Protein AF-A0A0E4CWM6-F1 (afdb_monomer)

Mean predicted aligned error: 5.64 Å

Foldseek 3Di:
DDLVVVLCVPQFDADPPPRHTWFFQADPDPFWTWTADPVVRFIWIAGRVVRDTHGDPCSPVSVVRSVVHPCRVVGPRPTRSRVRDDPVVVVVNVD

Sequence (95 aa):
MNLKRLIERRYGVYCPNCGHELSIYSTFSSNKFAVKCNECKNGYIFERNNNQLLPSTQTDEIEKLWESDEYHEYYKGIPTSEAFMPNWLKKHSKD

Structure (mmCIF, N/CA/C/O backbone):
data_AF-A0A0E4CWM6-F1
#
_entry.id   AF-A0A0E4CWM6-F1
#
loop_
_atom_site.group_PDB
_atom_site.id
_atom_site.type_symbol
_atom_site.label_atom_id
_atom_site.label_alt_id
_atom_site.label_comp_id
_atom_site.label_asym_id
_atom_site.label_entity_id
_atom_site.label_seq_id
_atom_site.pdbx_PDB_ins_code
_atom_site.Cartn_x
_atom_site.Cartn_y
_atom_site.Cartn_z
_atom_site.occupancy
_atom_site.B_iso_or_equiv
_atom_site.auth_seq_id
_atom_site.auth_comp_id
_atom_site.auth_asym_id
_atom_site.auth_atom_id
_atom_site.pdbx_PDB_model_num
ATOM 1 N N . MET A 1 1 ? -20.547 -10.915 -13.146 1.00 60.19 1 MET A N 1
ATOM 2 C CA . MET A 1 1 ? -19.611 -10.682 -12.021 1.00 60.19 1 MET A CA 1
ATOM 3 C C . MET A 1 1 ? -18.681 -9.550 -12.434 1.00 60.19 1 MET A C 1
ATOM 5 O O . MET A 1 1 ? -18.112 -9.644 -13.509 1.00 60.19 1 MET A O 1
ATOM 9 N N . ASN A 1 2 ? -18.619 -8.452 -11.678 1.00 82.88 2 ASN A N 1
ATOM 10 C CA . ASN A 1 2 ? -17.892 -7.240 -12.078 1.00 82.88 2 ASN A CA 1
ATOM 11 C C . ASN A 1 2 ? -16.371 -7.439 -11.893 1.00 82.88 2 ASN A C 1
ATOM 13 O O . ASN A 1 2 ? -15.944 -7.803 -10.795 1.00 82.88 2 ASN A O 1
ATOM 17 N N . LEU A 1 3 ? -15.578 -7.218 -12.949 1.00 80.44 3 LEU A N 1
ATOM 18 C CA . LEU A 1 3 ? -14.117 -7.381 -12.956 1.00 80.44 3 LEU A CA 1
ATOM 19 C C . LEU A 1 3 ? -13.439 -6.538 -11.866 1.00 80.44 3 LEU A C 1
ATOM 21 O O . LEU A 1 3 ? -12.561 -7.036 -11.164 1.00 80.44 3 LEU A O 1
ATOM 25 N N . LYS A 1 4 ? -13.922 -5.311 -11.644 1.00 79.31 4 LYS A N 1
ATOM 26 C CA . LYS A 1 4 ? -13.434 -4.415 -10.588 1.00 79.31 4 LYS A CA 1
ATOM 27 C C . LYS A 1 4 ? -13.528 -5.066 -9.206 1.00 79.31 4 LYS A C 1
ATOM 29 O O . LYS A 1 4 ? -12.552 -5.131 -8.471 1.00 79.31 4 LYS A O 1
ATOM 34 N N . ARG A 1 5 ? -14.678 -5.672 -8.905 1.00 83.12 5 ARG A N 1
ATOM 35 C CA . ARG A 1 5 ? -14.936 -6.337 -7.619 1.00 83.12 5 ARG A CA 1
ATOM 36 C C . ARG A 1 5 ? -14.076 -7.592 -7.413 1.00 83.12 5 ARG A C 1
ATOM 38 O O . ARG A 1 5 ? -13.798 -7.968 -6.277 1.00 83.12 5 ARG A O 1
ATOM 45 N N . LEU A 1 6 ? -13.681 -8.270 -8.494 1.00 84.88 6 LEU A N 1
ATOM 46 C CA . LEU A 1 6 ? -12.732 -9.387 -8.433 1.00 84.88 6 LEU A CA 1
ATOM 47 C C . LEU A 1 6 ? -11.309 -8.905 -8.143 1.00 84.88 6 LEU A C 1
ATOM 49 O O . LEU A 1 6 ? -10.615 -9.532 -7.346 1.00 84.88 6 LEU A O 1
ATOM 53 N N . ILE A 1 7 ? -10.893 -7.808 -8.780 1.00 84.88 7 ILE A N 1
ATOM 54 C CA . ILE A 1 7 ? -9.580 -7.185 -8.579 1.00 84.88 7 ILE A CA 1
ATOM 55 C C . ILE A 1 7 ? -9.442 -6.714 -7.133 1.00 84.88 7 ILE A C 1
ATOM 57 O O . ILE A 1 7 ? -8.501 -7.124 -6.457 1.00 84.88 7 ILE A O 1
ATOM 61 N N . GLU A 1 8 ? -10.416 -5.944 -6.642 1.00 86.00 8 GLU A N 1
ATOM 62 C CA . GLU A 1 8 ? -10.469 -5.467 -5.255 1.00 86.00 8 GLU A CA 1
ATOM 63 C C . GLU A 1 8 ? -10.328 -6.641 -4.277 1.00 86.00 8 GLU A C 1
ATOM 65 O O . GLU A 1 8 ? -9.416 -6.666 -3.460 1.00 86.00 8 GLU A O 1
ATOM 70 N N . ARG A 1 9 ? -11.136 -7.697 -4.437 1.00 86.44 9 ARG A N 1
ATOM 71 C CA . ARG A 1 9 ? -11.078 -8.873 -3.554 1.00 86.44 9 ARG A CA 1
ATOM 72 C C . ARG A 1 9 ? -9.753 -9.629 -3.576 1.00 86.44 9 ARG A C 1
ATOM 74 O O . ARG A 1 9 ? -9.433 -10.290 -2.594 1.00 86.44 9 ARG A O 1
ATOM 81 N N . ARG A 1 10 ? -9.049 -9.638 -4.708 1.00 88.44 10 ARG A N 1
ATOM 82 C CA . ARG A 1 10 ? -7.855 -10.473 -4.893 1.00 88.44 10 ARG A CA 1
ATOM 83 C C . ARG A 1 10 ? -6.556 -9.740 -4.585 1.00 88.44 10 ARG A C 1
ATOM 85 O O . ARG A 1 10 ? -5.593 -10.391 -4.191 1.00 88.44 10 ARG A O 1
ATOM 92 N N . TYR A 1 11 ? -6.523 -8.431 -4.802 1.00 91.00 11 TYR A N 1
ATOM 93 C CA . TYR A 1 11 ? -5.314 -7.616 -4.684 1.00 91.00 11 TYR A CA 1
ATOM 94 C C . TYR A 1 11 ? -5.433 -6.509 -3.634 1.00 91.00 11 TYR A C 1
ATOM 96 O O . TYR A 1 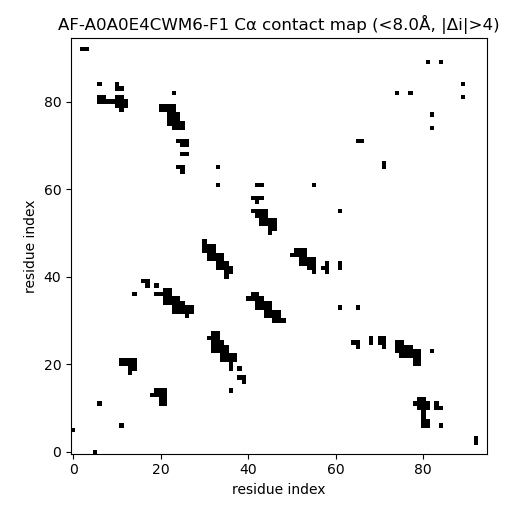11 ? -4.413 -5.941 -3.254 1.00 91.00 11 TYR A O 1
ATOM 104 N N . GLY A 1 12 ? -6.644 -6.199 -3.169 1.00 92.75 12 GLY A N 1
ATOM 105 C CA . GLY A 1 12 ? -6.877 -5.208 -2.128 1.00 92.75 12 GLY A CA 1
ATOM 106 C C . GLY A 1 12 ? -6.412 -5.701 -0.763 1.00 92.75 12 GLY A C 1
ATOM 107 O O . GLY A 1 12 ? -6.638 -6.850 -0.377 1.00 92.75 12 GLY A O 1
ATOM 108 N N . VAL A 1 13 ? -5.779 -4.801 -0.020 1.00 94.75 13 VAL A N 1
ATOM 109 C CA . VAL A 1 13 ? -5.455 -4.969 1.395 1.00 94.75 13 VAL A CA 1
ATOM 110 C C . VAL A 1 13 ? -6.379 -4.050 2.175 1.00 94.75 13 VAL A C 1
ATOM 112 O O . VAL A 1 13 ? -6.508 -2.872 1.851 1.00 94.75 13 VAL A O 1
ATOM 115 N N . TYR A 1 14 ? -7.034 -4.579 3.201 1.00 95.06 14 TYR A N 1
ATOM 116 C CA . TYR A 1 14 ? -8.121 -3.882 3.882 1.00 95.06 14 TYR A CA 1
ATOM 117 C C . TYR A 1 14 ? -7.750 -3.525 5.315 1.00 95.06 14 TYR A C 1
ATOM 119 O O . TYR A 1 14 ? -7.062 -4.274 6.009 1.00 95.06 14 TYR A O 1
ATOM 127 N N . CYS A 1 15 ? -8.230 -2.369 5.766 1.00 93.75 15 CYS A N 1
ATOM 128 C CA . CYS A 1 15 ? -8.076 -1.929 7.139 1.00 93.75 15 CYS A CA 1
ATOM 129 C C . CYS A 1 15 ? -8.818 -2.895 8.077 1.00 93.75 15 CYS A C 1
ATOM 131 O O . CYS A 1 15 ? -10.029 -3.073 7.917 1.00 93.75 15 CYS A O 1
ATOM 133 N N . PRO A 1 16 ? -8.152 -3.456 9.101 1.00 92.69 16 PRO A N 1
ATOM 134 C CA . PRO A 1 16 ? -8.787 -4.385 10.034 1.00 92.69 16 PRO A CA 1
ATOM 135 C C . PRO A 1 16 ? -9.868 -3.728 10.904 1.00 92.69 16 PRO A C 1
ATOM 137 O O . PRO A 1 16 ? -10.675 -4.436 11.494 1.00 92.69 16 PRO A O 1
ATOM 140 N N . ASN A 1 17 ? -9.898 -2.392 10.990 1.00 91.81 17 ASN A N 1
ATOM 141 C CA . ASN A 1 17 ? -10.834 -1.666 11.848 1.00 91.81 17 ASN A CA 1
ATOM 142 C C . ASN A 1 17 ? -12.149 -1.297 11.138 1.00 91.81 17 ASN A C 1
ATOM 144 O O . ASN A 1 17 ? -13.219 -1.413 11.722 1.00 91.81 17 ASN A O 1
ATOM 148 N N . CYS A 1 18 ? -12.084 -0.845 9.880 1.00 93.75 18 CYS A N 1
ATOM 149 C CA . CYS A 1 18 ? -13.258 -0.335 9.153 1.00 93.75 18 CYS A CA 1
ATOM 150 C C . CYS A 1 18 ? -13.564 -1.068 7.842 1.00 93.75 18 CYS A C 1
ATOM 152 O O . CYS A 1 18 ? -14.517 -0.704 7.159 1.00 93.75 18 CYS A O 1
ATOM 154 N N . GLY A 1 19 ? -12.741 -2.042 7.443 1.00 93.31 19 GLY A N 1
ATOM 155 C CA . GLY A 1 19 ? -12.928 -2.809 6.210 1.00 93.31 19 GLY A CA 1
ATOM 156 C C . GLY A 1 19 ? -12.706 -2.029 4.909 1.00 93.31 19 GLY A C 1
ATOM 157 O O . GLY A 1 19 ? -12.852 -2.613 3.839 1.00 93.31 19 GLY A O 1
ATOM 158 N N . HIS A 1 20 ? -12.337 -0.746 4.969 1.00 95.00 20 HIS A N 1
ATOM 159 C CA . HIS A 1 20 ? -11.981 0.027 3.779 1.00 95.00 20 HIS A CA 1
ATOM 160 C C . HIS A 1 20 ? -10.606 -0.378 3.262 1.00 95.00 20 HIS A C 1
ATOM 162 O O . HIS A 1 20 ? -9.713 -0.745 4.029 1.00 95.00 20 HIS A O 1
ATOM 168 N N . GLU A 1 21 ? -10.443 -0.299 1.949 1.00 95.44 21 GLU A N 1
ATOM 169 C CA . GLU A 1 21 ? -9.177 -0.585 1.295 1.00 95.44 21 GLU A CA 1
ATOM 170 C C . GLU A 1 21 ? -8.093 0.410 1.729 1.00 95.44 21 GLU A C 1
ATOM 172 O O . GLU A 1 21 ? -8.340 1.604 1.908 1.00 95.44 21 GLU A O 1
ATOM 177 N N . LEU A 1 22 ? -6.884 -0.104 1.931 1.00 94.62 22 LEU A N 1
ATOM 178 C CA . LEU A 1 22 ? -5.710 0.692 2.243 1.00 94.62 22 LEU A CA 1
ATOM 179 C C . LEU A 1 22 ? -5.102 1.242 0.953 1.00 94.62 22 LEU A C 1
ATOM 181 O O . LEU A 1 22 ? -5.074 0.563 -0.078 1.00 94.62 22 LEU A O 1
ATOM 185 N N . SER A 1 23 ? -4.559 2.449 1.045 1.00 93.56 23 SER A N 1
ATOM 186 C CA . SER A 1 23 ? -3.802 3.092 -0.028 1.00 93.56 23 SER A CA 1
ATOM 187 C C . SER A 1 23 ? -2.303 3.014 0.255 1.00 93.56 23 SER A C 1
ATOM 189 O O . SER A 1 23 ? -1.894 3.000 1.417 1.00 93.56 23 SER A O 1
ATOM 191 N N . ILE A 1 24 ? -1.482 2.977 -0.793 1.00 91.50 24 ILE A N 1
ATOM 192 C CA . ILE A 1 24 ? -0.018 3.008 -0.690 1.00 91.50 24 ILE A CA 1
ATOM 193 C C . ILE A 1 24 ? 0.457 4.445 -0.486 1.00 91.50 24 ILE A C 1
ATOM 195 O O . ILE A 1 24 ? -0.083 5.377 -1.075 1.00 91.50 24 ILE A O 1
ATOM 199 N N . TYR A 1 25 ? 1.455 4.619 0.377 1.00 87.62 25 TYR A N 1
ATOM 200 C CA . TYR A 1 25 ? 2.032 5.925 0.701 1.00 87.62 25 TYR A CA 1
ATOM 201 C C . TYR A 1 25 ? 3.562 5.950 0.751 1.00 87.62 25 TYR A C 1
ATOM 203 O O . TYR A 1 25 ? 4.124 7.031 0.619 1.00 87.62 25 TYR A O 1
ATOM 211 N N . SER A 1 26 ? 4.234 4.800 0.886 1.00 87.19 26 SER A N 1
ATOM 212 C CA . SER A 1 26 ? 5.689 4.656 0.684 1.00 87.19 26 SER A CA 1
ATOM 213 C C . SER A 1 26 ? 6.064 3.221 0.308 1.00 87.19 26 SER A C 1
ATOM 215 O O . SER A 1 26 ? 5.331 2.273 0.622 1.00 87.19 26 SER A O 1
ATOM 217 N N . THR A 1 27 ? 7.209 3.053 -0.354 1.00 84.56 27 THR A N 1
ATOM 218 C CA . THR A 1 27 ? 7.797 1.764 -0.719 1.00 84.56 27 THR A CA 1
ATOM 219 C C . THR A 1 27 ? 9.189 1.609 -0.106 1.00 84.56 27 THR A C 1
ATOM 221 O O . THR A 1 27 ? 10.160 2.167 -0.601 1.00 84.56 27 THR A O 1
ATOM 224 N N . PHE A 1 28 ? 9.329 0.770 0.923 1.00 79.94 28 PHE A N 1
ATOM 225 C CA . PHE A 1 28 ? 10.646 0.480 1.514 1.00 79.94 28 PHE A CA 1
ATOM 226 C C . PHE A 1 28 ? 11.448 -0.523 0.681 1.00 79.94 28 PHE A C 1
ATOM 228 O O . PHE A 1 28 ? 12.674 -0.543 0.688 1.00 79.94 28 PHE A O 1
ATOM 235 N N . SER A 1 29 ? 10.740 -1.433 0.014 1.00 81.50 29 SER A N 1
ATOM 236 C CA . SER A 1 29 ? 11.305 -2.426 -0.898 1.00 81.50 29 SER A CA 1
ATOM 237 C C . SER A 1 29 ? 10.210 -2.935 -1.831 1.00 81.50 29 SER A C 1
ATOM 239 O O . SER A 1 29 ? 9.030 -2.646 -1.635 1.00 81.50 29 SER A O 1
ATOM 241 N N . SER A 1 30 ? 10.572 -3.792 -2.787 1.00 80.50 30 SER A N 1
ATOM 242 C CA . SER A 1 30 ? 9.610 -4.471 -3.666 1.00 80.50 30 SER A CA 1
ATOM 243 C C . SER A 1 30 ? 8.530 -5.277 -2.927 1.00 80.50 30 SER A C 1
ATOM 245 O O . SER A 1 30 ? 7.497 -5.589 -3.520 1.00 80.50 30 SER A O 1
ATOM 247 N N . ASN A 1 31 ? 8.749 -5.604 -1.646 1.00 87.06 31 ASN A N 1
ATOM 248 C CA . ASN A 1 31 ? 7.862 -6.451 -0.851 1.00 87.06 31 ASN A CA 1
ATOM 249 C C . ASN A 1 31 ? 7.366 -5.805 0.448 1.00 87.06 31 ASN A C 1
ATOM 251 O O . ASN A 1 31 ? 6.594 -6.449 1.155 1.00 87.06 31 ASN A O 1
ATOM 255 N N . LYS A 1 32 ? 7.784 -4.576 0.777 1.00 89.12 32 LYS A N 1
ATOM 256 C CA . LYS A 1 32 ? 7.360 -3.872 1.997 1.00 89.12 32 LYS A CA 1
ATOM 257 C C . LYS A 1 32 ? 6.840 -2.485 1.656 1.00 89.12 32 LYS A C 1
ATOM 259 O O . LYS A 1 32 ? 7.579 -1.663 1.117 1.00 89.12 32 LYS A O 1
ATOM 264 N N . PHE A 1 33 ? 5.590 -2.239 2.022 1.00 89.38 33 PHE A N 1
ATOM 265 C CA . PHE A 1 33 ? 4.842 -1.042 1.660 1.00 89.38 33 PHE A CA 1
ATOM 266 C C . PHE A 1 33 ? 4.318 -0.361 2.916 1.00 89.38 33 PHE A C 1
ATOM 268 O O . PHE A 1 33 ? 3.736 -1.020 3.777 1.00 89.38 33 PHE A O 1
ATOM 275 N N . ALA A 1 34 ? 4.479 0.954 3.008 1.00 90.31 34 ALA A N 1
ATOM 276 C CA . ALA A 1 34 ? 3.724 1.740 3.967 1.00 90.31 34 ALA A CA 1
ATOM 277 C C . ALA A 1 34 ? 2.339 2.005 3.378 1.00 90.31 34 ALA A C 1
ATOM 279 O O . ALA A 1 34 ? 2.216 2.563 2.282 1.00 90.31 34 ALA A O 1
ATOM 280 N N . VAL A 1 35 ? 1.301 1.605 4.103 1.00 91.62 35 VAL A N 1
ATOM 281 C CA . VAL A 1 35 ? -0.086 1.763 3.668 1.00 91.62 35 VAL A CA 1
ATOM 282 C C . VAL A 1 35 ? -0.897 2.495 4.733 1.00 91.62 35 VAL A C 1
ATOM 284 O O . VAL A 1 35 ? -0.645 2.345 5.929 1.00 91.62 35 VAL A O 1
ATOM 287 N N . LYS A 1 36 ? -1.877 3.297 4.316 1.00 91.38 36 LYS A N 1
ATOM 288 C CA . LYS A 1 36 ? -2.742 4.066 5.224 1.00 91.38 36 LYS A CA 1
ATOM 289 C C . LYS A 1 36 ? -4.200 3.759 4.948 1.00 91.38 36 LYS A C 1
ATOM 291 O O . LYS A 1 36 ? -4.615 3.617 3.798 1.00 91.38 36 LYS A O 1
ATOM 296 N N . CYS A 1 37 ? -4.990 3.716 6.012 1.00 92.00 37 CYS A N 1
ATOM 297 C CA . CYS A 1 37 ? -6.435 3.802 5.897 1.00 92.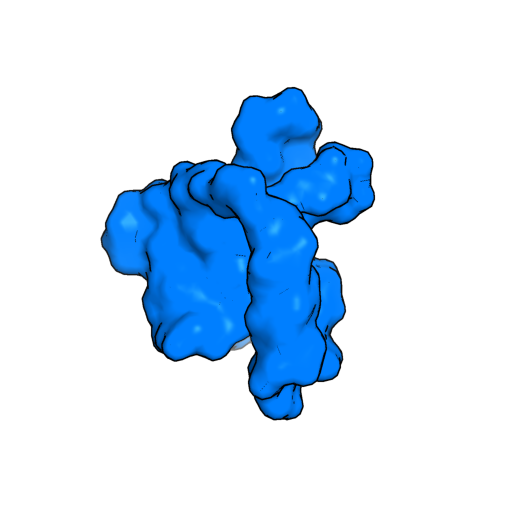00 37 CYS A CA 1
ATOM 298 C C . CYS A 1 37 ? -6.857 5.272 5.797 1.00 92.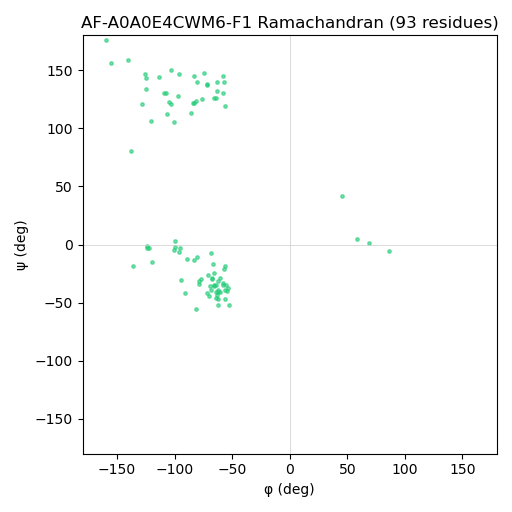00 37 CYS A C 1
ATOM 300 O O . CYS A 1 37 ? -6.600 6.054 6.712 1.00 92.00 37 CYS A O 1
ATOM 302 N N . ASN A 1 38 ? -7.551 5.647 4.723 1.00 89.94 38 ASN A N 1
ATOM 303 C CA . ASN A 1 38 ? -8.019 7.024 4.543 1.00 89.94 38 ASN A CA 1
ATOM 304 C C . ASN A 1 38 ? -9.161 7.405 5.487 1.00 89.94 38 ASN A C 1
ATOM 306 O O . ASN A 1 38 ? -9.260 8.576 5.848 1.00 89.94 38 ASN A O 1
ATOM 310 N N . GLU A 1 39 ? -9.947 6.427 5.936 1.00 92.06 39 GLU A N 1
ATOM 311 C CA . GLU A 1 39 ? -11.057 6.636 6.870 1.00 92.06 39 GLU A CA 1
ATOM 312 C C . GLU A 1 39 ? -10.560 6.718 8.316 1.00 92.06 39 GLU A C 1
ATOM 314 O O . GLU A 1 39 ? -10.760 7.716 9.001 1.00 92.06 39 GLU A O 1
ATOM 319 N N . CYS A 1 40 ? -9.838 5.693 8.778 1.00 89.88 40 CYS A N 1
ATOM 320 C CA . CYS A 1 40 ? -9.352 5.631 10.158 1.00 89.88 40 CYS A CA 1
ATOM 321 C C . CYS A 1 40 ? -8.086 6.455 10.407 1.00 89.88 40 CYS A C 1
ATOM 323 O O . CYS A 1 40 ? -7.663 6.563 11.550 1.00 89.88 40 CYS A O 1
ATOM 325 N N . LYS A 1 41 ? -7.427 6.946 9.352 1.00 87.06 41 LYS A N 1
ATOM 326 C CA . LYS A 1 41 ? -6.111 7.613 9.387 1.00 87.06 41 LYS A CA 1
ATOM 327 C C . LYS A 1 41 ? -4.957 6.779 9.967 1.00 87.06 41 LYS A C 1
ATOM 329 O O . LYS A 1 41 ? -3.838 7.274 10.022 1.00 87.06 41 LYS A O 1
ATOM 334 N N . ASN A 1 42 ? -5.187 5.509 10.300 1.00 87.69 42 ASN A N 1
ATOM 335 C CA . ASN A 1 42 ? -4.165 4.591 10.803 1.00 87.69 42 ASN A CA 1
ATOM 336 C C . ASN A 1 42 ? -3.179 4.163 9.708 1.00 87.69 42 ASN A C 1
ATOM 338 O O . ASN A 1 42 ? -3.589 3.830 8.589 1.00 87.69 42 ASN A O 1
ATOM 342 N N . GLY A 1 43 ? -1.892 4.132 10.063 1.00 88.75 43 GLY A N 1
ATOM 343 C CA . GLY A 1 43 ? -0.805 3.621 9.231 1.00 88.75 43 GLY A CA 1
ATOM 344 C C . GLY A 1 43 ? -0.453 2.165 9.549 1.00 88.75 43 GLY A C 1
ATOM 345 O O . GLY A 1 43 ? -0.523 1.720 10.695 1.00 88.75 43 GLY A O 1
ATOM 346 N N . TYR A 1 44 ? -0.046 1.426 8.524 1.00 90.31 44 TYR A N 1
ATOM 347 C CA . TYR A 1 44 ? 0.369 0.031 8.622 1.00 90.31 44 TYR A CA 1
ATOM 348 C C . TYR A 1 44 ? 1.578 -0.228 7.724 1.00 90.31 44 TYR A C 1
ATOM 350 O O . TYR A 1 44 ? 1.810 0.480 6.741 1.00 90.31 44 TYR A O 1
ATOM 358 N N . ILE A 1 45 ? 2.306 -1.297 8.031 1.00 90.75 45 ILE A N 1
ATOM 359 C CA . ILE A 1 45 ? 3.317 -1.864 7.140 1.00 90.75 45 ILE A CA 1
ATOM 360 C C . ILE A 1 45 ? 2.741 -3.137 6.532 1.00 90.75 45 ILE A C 1
ATOM 362 O O . ILE A 1 45 ? 2.352 -4.055 7.252 1.00 90.75 45 ILE A O 1
ATOM 366 N N . PHE A 1 46 ? 2.678 -3.192 5.207 1.00 91.94 46 PHE A N 1
ATOM 367 C CA . PHE A 1 46 ? 2.244 -4.371 4.475 1.00 91.94 46 PHE A CA 1
ATOM 368 C C . PHE A 1 46 ? 3.444 -5.111 3.880 1.00 91.94 46 PHE A C 1
ATOM 370 O O . PHE A 1 46 ? 4.187 -4.558 3.065 1.00 91.94 46 PHE A O 1
ATOM 377 N N . GLU A 1 47 ? 3.615 -6.374 4.269 1.00 92.75 47 GLU A N 1
ATOM 378 C CA . GLU A 1 47 ? 4.619 -7.283 3.723 1.00 92.75 47 GLU A CA 1
ATOM 379 C C . GLU A 1 47 ? 3.985 -8.230 2.700 1.00 92.75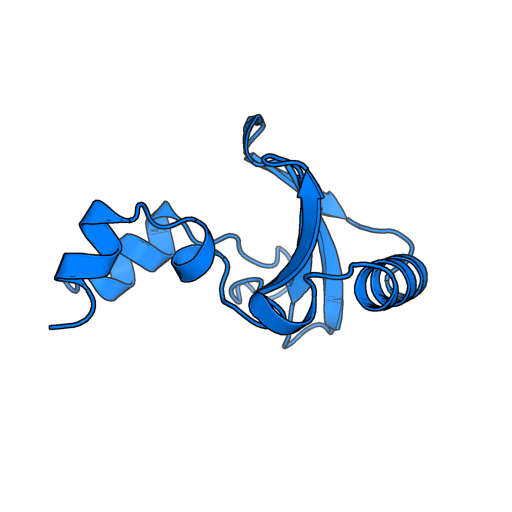 47 GLU A C 1
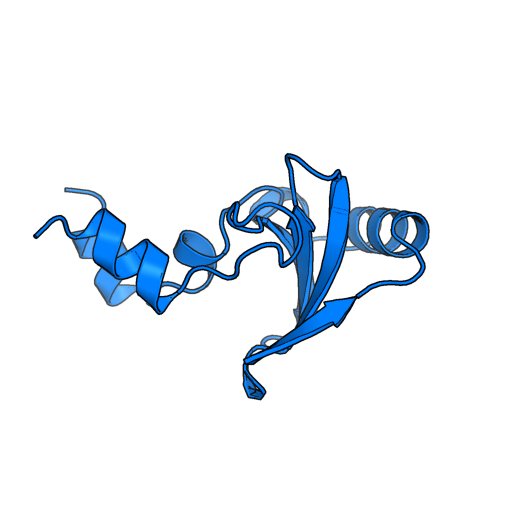ATOM 381 O O . GLU A 1 47 ? 3.292 -9.187 3.052 1.00 92.75 47 GLU A O 1
ATOM 386 N N . ARG A 1 48 ? 4.250 -7.991 1.414 1.00 88.31 48 ARG A N 1
ATOM 387 C CA . ARG A 1 48 ? 3.591 -8.692 0.304 1.00 88.31 48 ARG A CA 1
ATOM 388 C C . ARG A 1 48 ? 3.890 -10.191 0.269 1.00 88.31 48 ARG A C 1
ATOM 390 O O . ARG A 1 48 ? 2.981 -10.974 0.021 1.00 88.31 48 ARG A O 1
ATOM 397 N N . ASN A 1 49 ? 5.134 -10.597 0.529 1.00 88.31 49 ASN A N 1
ATOM 398 C CA . ASN A 1 49 ? 5.529 -12.014 0.473 1.00 88.31 49 ASN A CA 1
ATOM 399 C C . ASN A 1 49 ? 4.836 -12.861 1.541 1.00 88.31 49 ASN A C 1
ATOM 401 O O . ASN A 1 49 ? 4.490 -14.010 1.287 1.00 88.31 49 ASN A O 1
ATOM 405 N N . ASN A 1 50 ? 4.620 -12.273 2.716 1.00 88.50 50 ASN A N 1
ATOM 406 C CA . ASN A 1 50 ? 4.006 -12.944 3.858 1.00 88.50 50 ASN A CA 1
ATOM 407 C C . ASN A 1 50 ? 2.497 -12.674 3.941 1.00 88.50 50 ASN A C 1
ATOM 409 O O . ASN A 1 50 ? 1.832 -13.195 4.830 1.00 88.50 50 ASN A O 1
ATOM 413 N N . ASN A 1 51 ? 1.967 -11.839 3.037 1.00 87.88 51 ASN A N 1
ATOM 414 C CA . ASN A 1 51 ? 0.613 -11.295 3.086 1.00 87.88 51 ASN A CA 1
ATOM 415 C C . ASN A 1 51 ? 0.243 -10.778 4.489 1.00 87.88 51 ASN A C 1
ATOM 417 O O . ASN A 1 51 ? -0.846 -11.036 5.003 1.00 87.88 51 ASN A O 1
ATOM 421 N N . GLN A 1 52 ? 1.190 -10.092 5.131 1.00 91.88 52 GLN A N 1
ATOM 422 C CA . GLN A 1 52 ? 1.081 -9.691 6.526 1.00 91.88 52 GLN A CA 1
ATOM 423 C C . GLN A 1 52 ? 0.884 -8.184 6.626 1.00 91.88 52 GLN A C 1
ATOM 425 O O . GLN A 1 52 ? 1.633 -7.408 6.035 1.00 91.88 52 GLN A O 1
ATOM 430 N N . LEU A 1 53 ? -0.118 -7.776 7.403 1.00 92.12 53 LEU A N 1
ATOM 431 C CA . LEU A 1 53 ? -0.353 -6.383 7.752 1.00 92.12 53 LEU A CA 1
ATOM 432 C C . LEU A 1 53 ? 0.055 -6.165 9.207 1.00 92.12 53 LEU A C 1
ATOM 434 O O . LEU A 1 53 ? -0.570 -6.698 10.123 1.00 92.12 53 LEU A O 1
ATOM 438 N N . LEU A 1 54 ? 1.116 -5.396 9.410 1.00 88.88 54 LEU A N 1
ATOM 439 C CA . LEU A 1 54 ? 1.635 -5.066 10.727 1.00 88.88 54 LEU A CA 1
ATOM 440 C C . LEU A 1 54 ? 1.096 -3.693 11.146 1.00 88.88 54 LEU A C 1
ATOM 442 O O . LEU A 1 54 ? 1.214 -2.736 1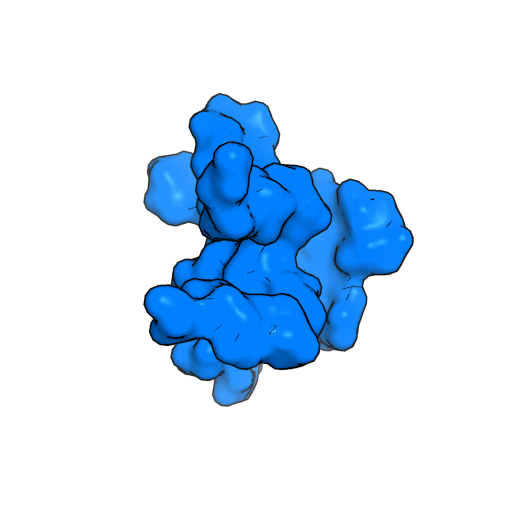0.370 1.00 88.88 54 LEU A O 1
ATOM 446 N N . PRO A 1 55 ? 0.493 -3.567 12.342 1.00 83.06 55 PRO A N 1
ATOM 447 C CA . PRO A 1 55 ? 0.132 -2.263 12.872 1.00 83.06 55 PRO A CA 1
ATOM 448 C C . PRO A 1 55 ? 1.406 -1.453 13.081 1.00 83.06 55 PRO A C 1
ATOM 450 O O . PRO A 1 55 ? 2.369 -1.941 13.672 1.00 83.06 55 PRO A O 1
ATOM 453 N N . SER A 1 56 ? 1.406 -0.212 12.609 1.00 72.06 56 SER A N 1
ATOM 454 C CA . SER A 1 56 ? 2.433 0.720 13.040 1.00 72.06 56 SER A CA 1
ATOM 455 C C . SER A 1 56 ? 1.998 1.336 14.350 1.00 72.06 56 SER A C 1
ATOM 457 O O . SER A 1 56 ? 0.948 1.969 14.424 1.00 72.06 56 SER A O 1
ATOM 459 N N . THR A 1 57 ? 2.807 1.172 15.390 1.00 63.12 57 THR A N 1
ATOM 460 C CA . THR A 1 57 ? 2.605 1.879 16.659 1.00 63.12 57 THR A CA 1
ATOM 461 C C . THR A 1 57 ? 2.863 3.380 16.530 1.00 63.12 57 THR A C 1
ATOM 463 O O . THR A 1 57 ? 2.597 4.118 17.472 1.00 63.12 57 THR A O 1
ATOM 466 N N . GLN A 1 58 ? 3.371 3.839 15.381 1.00 62.53 58 GLN A N 1
ATOM 467 C CA . GLN A 1 58 ? 3.787 5.215 15.151 1.00 62.53 58 GLN A CA 1
ATOM 468 C C . GLN A 1 58 ? 3.330 5.684 13.765 1.00 62.53 58 GLN A C 1
ATOM 470 O O . GLN A 1 58 ? 4.087 5.678 12.793 1.00 62.53 58 GLN A O 1
ATOM 475 N N . THR A 1 59 ? 2.058 6.076 13.660 1.00 65.62 59 THR A N 1
ATOM 476 C CA . THR A 1 59 ? 1.512 6.707 12.446 1.00 65.62 59 THR A CA 1
ATOM 477 C C . THR A 1 59 ? 2.358 7.915 12.025 1.00 65.62 59 THR A C 1
ATOM 479 O O . THR A 1 59 ? 2.630 8.071 10.840 1.00 65.62 59 THR A O 1
ATOM 482 N N . ASP A 1 60 ? 2.865 8.686 12.990 1.00 67.50 60 ASP A N 1
ATOM 483 C CA . ASP A 1 60 ? 3.704 9.868 12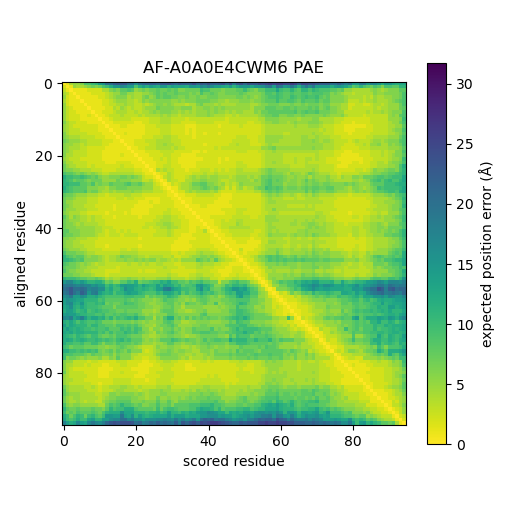.753 1.00 67.50 60 ASP A CA 1
ATOM 484 C C . ASP A 1 60 ? 5.094 9.521 12.194 1.00 67.50 60 ASP A C 1
ATOM 486 O O . ASP A 1 60 ? 5.634 10.244 11.359 1.00 67.50 60 ASP A O 1
ATOM 490 N N . GLU A 1 61 ? 5.697 8.405 12.622 1.00 70.38 61 GLU A N 1
ATOM 491 C CA . GLU A 1 61 ? 6.950 7.928 12.017 1.00 70.38 61 GLU A CA 1
ATOM 492 C C . GLU A 1 61 ? 6.716 7.452 10.590 1.00 70.38 61 GLU A C 1
ATOM 494 O O . GLU A 1 61 ? 7.521 7.729 9.707 1.00 70.38 61 GLU A O 1
ATOM 499 N N . ILE A 1 62 ? 5.591 6.778 10.351 1.00 71.69 62 ILE A N 1
ATOM 500 C CA . ILE A 1 62 ? 5.186 6.387 9.008 1.00 71.69 62 ILE A CA 1
ATOM 501 C C . ILE A 1 62 ? 4.988 7.619 8.113 1.00 71.69 62 ILE A C 1
ATOM 503 O O . ILE A 1 62 ? 5.427 7.594 6.969 1.00 71.69 62 ILE A O 1
ATOM 507 N N . GLU A 1 63 ? 4.395 8.700 8.622 1.00 74.88 63 GLU A N 1
ATOM 508 C CA . GLU A 1 63 ? 4.232 9.951 7.872 1.00 74.88 63 GLU A CA 1
ATOM 509 C C . GLU A 1 63 ? 5.575 10.592 7.511 1.00 74.88 63 GLU A C 1
ATOM 511 O O . GLU A 1 63 ? 5.784 10.957 6.355 1.00 74.88 63 GLU A O 1
ATOM 516 N N . LYS A 1 64 ? 6.527 10.634 8.449 1.00 76.75 64 LYS A N 1
ATOM 517 C CA . LYS A 1 64 ? 7.893 11.103 8.161 1.00 76.75 64 LYS A CA 1
ATOM 518 C C . LYS A 1 64 ? 8.600 10.227 7.129 1.00 76.75 64 LYS A C 1
ATOM 520 O O . LYS A 1 64 ? 9.301 10.738 6.261 1.00 76.75 64 LYS A O 1
ATOM 525 N N . LEU A 1 65 ? 8.403 8.910 7.205 1.00 72.06 65 LEU A N 1
ATOM 526 C CA . LEU A 1 65 ? 8.947 7.971 6.225 1.00 72.06 65 LEU A CA 1
ATOM 527 C C . LEU A 1 65 ? 8.341 8.199 4.833 1.00 72.06 65 LEU A C 1
ATOM 529 O O . LEU A 1 65 ? 9.059 8.086 3.843 1.00 72.06 65 LEU A O 1
ATOM 533 N N . TRP A 1 66 ? 7.063 8.582 4.743 1.00 78.69 66 TRP A N 1
ATOM 534 C CA . TRP A 1 66 ? 6.432 8.935 3.467 1.00 78.69 66 TRP A CA 1
ATOM 535 C C . TRP A 1 66 ? 7.063 10.160 2.829 1.00 78.69 66 TRP A C 1
ATOM 537 O O . TRP A 1 66 ? 7.346 10.137 1.639 1.00 78.69 66 TRP A O 1
ATOM 547 N N . GLU A 1 67 ? 7.291 11.214 3.611 1.00 75.56 67 GLU A N 1
ATOM 548 C CA . GLU A 1 67 ? 7.909 12.447 3.114 1.00 75.56 67 GLU A CA 1
ATOM 549 C C . GLU A 1 67 ? 9.365 12.240 2.681 1.00 75.56 67 GLU A C 1
ATOM 551 O O . GLU A 1 67 ? 9.865 12.975 1.836 1.00 75.56 67 GLU A O 1
ATOM 556 N N . SER A 1 68 ? 10.044 11.226 3.227 1.00 78.44 68 SER A N 1
ATO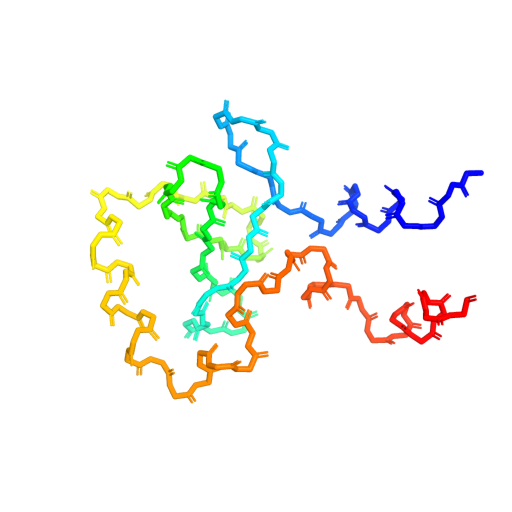M 557 C CA . SER A 1 68 ? 11.425 10.901 2.850 1.00 78.44 68 SER A CA 1
ATOM 558 C C . SER A 1 68 ? 11.568 10.044 1.589 1.00 78.44 68 SER A C 1
ATOM 560 O O . SER A 1 68 ? 12.679 9.897 1.083 1.00 78.44 68 SER A O 1
ATOM 562 N N . ASP A 1 69 ? 10.486 9.442 1.095 1.00 78.44 69 ASP A N 1
ATOM 563 C CA . ASP A 1 69 ? 10.543 8.546 -0.058 1.00 78.44 69 ASP A CA 1
ATOM 564 C C . ASP A 1 69 ? 10.451 9.350 -1.362 1.00 78.44 69 ASP A C 1
ATOM 566 O O . ASP A 1 69 ? 9.413 9.924 -1.680 1.00 78.44 69 ASP A O 1
ATOM 570 N N . GLU A 1 70 ? 11.534 9.376 -2.144 1.00 79.00 70 GLU A N 1
ATOM 571 C CA . GLU A 1 70 ? 11.631 10.139 -3.402 1.00 79.00 70 GLU A CA 1
ATOM 572 C C . GLU A 1 70 ? 10.541 9.778 -4.423 1.00 79.00 70 GLU A C 1
ATOM 574 O O . GLU A 1 70 ? 10.236 10.562 -5.323 1.00 79.00 70 GLU A O 1
ATOM 579 N N . TYR A 1 71 ? 9.937 8.595 -4.291 1.00 75.31 71 TYR A N 1
ATOM 580 C CA . TYR A 1 71 ? 8.885 8.128 -5.182 1.00 75.31 71 TYR A CA 1
ATOM 581 C C . TYR A 1 71 ? 7.482 8.304 -4.599 1.00 75.31 71 TYR A C 1
ATOM 583 O O . TYR A 1 71 ? 6.514 7.906 -5.255 1.00 75.31 71 TYR A O 1
ATOM 591 N N . HIS A 1 72 ? 7.339 8.907 -3.410 1.00 73.50 72 HIS A N 1
ATOM 592 C CA . HIS A 1 72 ? 6.053 8.996 -2.722 1.00 73.50 72 HIS A CA 1
ATOM 593 C C . HIS A 1 72 ? 4.977 9.623 -3.606 1.00 73.50 72 HIS A C 1
ATOM 595 O O . HIS A 1 72 ? 3.847 9.149 -3.624 1.00 73.50 72 HIS A O 1
ATOM 601 N N . GLU A 1 73 ? 5.304 10.655 -4.389 1.00 77.69 73 GLU A N 1
ATOM 602 C CA . GLU A 1 73 ? 4.331 11.360 -5.232 1.00 77.69 73 GLU A CA 1
ATOM 603 C C . GLU A 1 73 ? 3.675 10.454 -6.277 1.00 77.69 73 GLU A C 1
ATOM 605 O O . GLU A 1 73 ? 2.514 10.663 -6.623 1.00 77.69 73 GLU A O 1
ATOM 610 N N . TYR A 1 74 ? 4.373 9.413 -6.738 1.00 76.94 74 TYR A N 1
ATOM 611 C CA . TYR A 1 74 ? 3.887 8.546 -7.809 1.00 76.94 74 TYR A CA 1
ATOM 612 C C . TYR A 1 74 ? 2.825 7.550 -7.362 1.00 76.94 74 TYR A C 1
ATOM 614 O O . TYR A 1 74 ? 2.002 7.142 -8.180 1.00 76.94 74 TYR A O 1
ATOM 622 N N . TYR A 1 75 ? 2.851 7.115 -6.101 1.00 76.19 75 TYR A N 1
ATOM 623 C CA . TYR A 1 75 ? 1.915 6.104 -5.605 1.00 76.19 75 TYR A CA 1
ATOM 624 C C . TYR A 1 75 ? 1.107 6.541 -4.386 1.00 76.19 75 TYR A C 1
ATOM 626 O O . TYR A 1 75 ? 0.243 5.784 -3.942 1.00 76.19 75 TYR A O 1
ATOM 634 N N . LYS A 1 76 ? 1.353 7.738 -3.843 1.00 83.50 76 LYS A N 1
ATOM 635 C CA . LYS A 1 76 ? 0.634 8.267 -2.682 1.00 83.50 76 LYS A CA 1
ATOM 636 C C . LYS A 1 76 ? -0.866 8.291 -2.941 1.00 83.50 76 LYS A C 1
ATOM 638 O O . LYS A 1 76 ? -1.359 8.974 -3.834 1.00 83.50 76 LYS A O 1
ATOM 643 N N . GLY A 1 77 ? -1.597 7.556 -2.112 1.00 85.75 77 GLY A N 1
ATOM 644 C CA . GLY A 1 77 ? -3.049 7.459 -2.194 1.00 85.75 77 GLY A CA 1
ATOM 645 C C . GLY A 1 77 ? -3.563 6.392 -3.163 1.00 85.75 77 GLY A C 1
ATOM 646 O O . GLY A 1 77 ? -4.768 6.138 -3.150 1.00 85.75 77 GLY A O 1
ATOM 647 N N . ILE A 1 78 ? -2.704 5.708 -3.932 1.00 91.50 78 ILE A N 1
ATOM 648 C CA . ILE A 1 78 ? -3.143 4.640 -4.844 1.00 91.50 78 ILE A CA 1
ATOM 649 C C . ILE A 1 78 ? -3.707 3.466 -4.029 1.00 91.50 78 ILE A C 1
ATOM 651 O O . ILE A 1 78 ? -3.002 2.954 -3.153 1.00 91.50 78 ILE A O 1
ATOM 655 N N . PRO A 1 79 ? -4.939 3.000 -4.303 1.00 93.62 79 PRO A N 1
ATOM 656 C CA . PRO A 1 79 ? -5.498 1.814 -3.661 1.00 93.62 79 PRO A CA 1
ATOM 657 C C . PRO A 1 79 ? -4.612 0.581 -3.866 1.00 93.62 79 PRO A C 1
ATOM 659 O O . PRO A 1 79 ? -4.065 0.351 -4.947 1.00 93.62 79 PRO A O 1
ATOM 662 N N . THR A 1 80 ? -4.466 -0.244 -2.834 1.00 93.88 80 THR A N 1
ATOM 663 C CA . THR A 1 80 ? -3.602 -1.439 -2.881 1.00 93.88 80 THR A CA 1
ATOM 664 C C . THR A 1 80 ? -3.974 -2.421 -3.996 1.00 93.88 80 THR A C 1
ATOM 666 O O . THR A 1 80 ? -3.082 -2.985 -4.630 1.00 93.88 80 THR A O 1
ATOM 669 N N . SER A 1 81 ? -5.257 -2.571 -4.318 1.00 93.06 81 SER A N 1
ATOM 670 C CA . SER A 1 81 ? -5.740 -3.390 -5.430 1.00 93.06 81 SER A CA 1
ATOM 671 C C . SER A 1 81 ? -5.235 -2.888 -6.774 1.00 93.06 81 SER A C 1
ATOM 673 O O . SER A 1 81 ? -4.799 -3.689 -7.599 1.00 93.06 81 SER A O 1
ATOM 675 N N . GLU A 1 82 ? -5.206 -1.575 -6.982 1.00 90.88 82 GLU A N 1
ATOM 676 C CA . GLU A 1 82 ? -4.647 -0.968 -8.183 1.00 90.88 82 GLU A CA 1
ATOM 677 C C . GLU A 1 82 ? -3.121 -1.108 -8.215 1.00 90.88 82 GLU A C 1
ATOM 679 O O . GLU A 1 82 ? -2.547 -1.490 -9.239 1.00 90.88 82 GLU A O 1
ATOM 684 N N . ALA A 1 83 ? -2.447 -0.858 -7.092 1.00 89.75 83 ALA A N 1
ATOM 685 C CA . ALA A 1 83 ? -0.995 -0.952 -7.008 1.00 89.75 83 ALA A CA 1
ATOM 686 C C . ALA A 1 83 ? -0.494 -2.380 -7.288 1.00 89.75 83 ALA A C 1
ATOM 688 O O . ALA A 1 83 ? 0.419 -2.574 -8.097 1.00 89.75 83 ALA A O 1
ATOM 689 N N . PHE A 1 84 ? -1.119 -3.386 -6.671 1.00 89.94 84 PHE A N 1
ATOM 690 C CA . PHE A 1 84 ? -0.671 -4.780 -6.715 1.00 89.94 84 PHE A CA 1
ATOM 691 C C . PHE A 1 84 ? -1.243 -5.595 -7.871 1.00 89.94 84 PHE A C 1
ATOM 693 O O . PHE A 1 84 ? -0.730 -6.688 -8.147 1.00 89.94 84 PHE A O 1
ATOM 700 N N . MET A 1 85 ? -2.256 -5.076 -8.568 1.00 89.88 85 MET A N 1
ATOM 701 C CA . MET A 1 85 ? -2.784 -5.714 -9.766 1.00 89.88 85 MET A CA 1
ATOM 702 C C . MET A 1 85 ? -1.677 -5.893 -10.825 1.00 89.88 85 MET A C 1
ATOM 704 O O . MET A 1 85 ? -0.975 -4.933 -11.163 1.00 89.88 85 MET A O 1
ATOM 708 N N . PRO A 1 86 ? -1.525 -7.099 -11.405 1.00 86.31 86 PRO A N 1
ATOM 709 C CA . PRO A 1 86 ? -0.569 -7.343 -12.476 1.00 86.31 86 PRO A CA 1
ATOM 710 C C . PRO A 1 86 ? -0.795 -6.442 -13.695 1.00 86.31 86 PRO A C 1
ATOM 712 O O . PRO A 1 86 ? -1.930 -6.190 -14.097 1.00 86.31 86 PRO A O 1
ATOM 715 N N . ASN A 1 87 ? 0.292 -6.034 -14.353 1.00 84.50 87 ASN A N 1
ATOM 716 C CA . ASN A 1 87 ? 0.238 -5.135 -15.514 1.00 84.50 87 ASN A CA 1
ATOM 717 C C . ASN A 1 87 ? -0.613 -5.669 -16.675 1.00 84.50 87 ASN A C 1
ATOM 719 O O . ASN A 1 87 ? -1.246 -4.884 -17.374 1.00 84.50 87 ASN A O 1
ATOM 723 N N . TRP A 1 88 ? -0.648 -6.989 -16.887 1.00 84.38 88 TRP A N 1
ATOM 724 C CA . TRP A 1 88 ? -1.498 -7.587 -17.919 1.00 84.38 88 TRP A CA 1
ATOM 725 C C . TRP A 1 88 ? -2.988 -7.397 -17.607 1.00 84.38 88 TRP A C 1
ATOM 727 O O . TRP A 1 88 ? -3.763 -7.150 -18.520 1.00 84.38 88 TRP A O 1
ATOM 737 N N . LEU A 1 89 ? -3.380 -7.421 -16.330 1.00 82.44 89 LEU A N 1
ATOM 738 C CA . LEU A 1 89 ? -4.766 -7.221 -15.910 1.00 82.44 89 LEU A CA 1
ATOM 739 C C . LEU A 1 89 ? -5.153 -5.732 -15.922 1.00 82.44 89 LEU A C 1
ATOM 741 O O . LEU A 1 89 ? -6.264 -5.407 -16.328 1.00 82.44 89 LEU A O 1
ATOM 745 N N . LYS A 1 90 ? -4.208 -4.827 -15.611 1.00 79.25 90 LYS A N 1
ATOM 746 C CA . LYS A 1 90 ? -4.377 -3.362 -15.752 1.00 79.25 90 LYS A CA 1
ATOM 747 C C . LYS A 1 90 ? -4.776 -2.931 -17.160 1.00 79.25 90 LYS A C 1
ATOM 749 O O . LYS A 1 90 ? -5.524 -1.971 -17.313 1.00 79.25 90 LYS A O 1
ATOM 754 N N . LYS A 1 91 ? -4.270 -3.621 -18.186 1.00 75.94 91 LYS A N 1
ATOM 755 C CA . LYS A 1 91 ? -4.607 -3.330 -19.587 1.00 75.94 91 LYS A CA 1
ATOM 756 C C . LYS A 1 91 ? -6.063 -3.651 -19.919 1.00 75.94 91 LYS A C 1
ATOM 758 O O . LYS A 1 91 ? -6.626 -2.980 -20.763 1.00 75.94 91 LYS A O 1
ATOM 763 N N . HIS A 1 92 ? -6.658 -4.632 -19.243 1.00 72.19 92 HIS A N 1
ATOM 764 C CA . HIS A 1 92 ? -8.035 -5.075 -19.479 1.00 72.19 92 HIS A CA 1
ATOM 765 C C . HIS A 1 92 ? -9.059 -4.449 -18.524 1.00 72.19 92 HIS A C 1
ATOM 767 O O . HIS A 1 92 ? -10.249 -4.698 -18.665 1.00 72.19 92 HIS A O 1
ATOM 773 N N . SER A 1 93 ? -8.612 -3.691 -17.519 1.00 63.50 93 SER A N 1
ATOM 774 C CA . SER A 1 93 ? -9.486 -3.047 -16.532 1.00 63.50 93 SER A CA 1
ATOM 775 C C . SER A 1 93 ? -9.756 -1.566 -16.821 1.00 63.50 93 SER A C 1
ATOM 777 O O . SER A 1 93 ? -10.429 -0.922 -16.020 1.00 63.50 93 SER A O 1
ATOM 779 N N . LYS A 1 94 ? -9.155 -1.007 -17.881 1.00 57.84 94 LYS A N 1
ATOM 780 C CA . LYS A 1 94 ? -9.309 0.397 -18.305 1.00 57.84 94 LYS A CA 1
ATOM 781 C C . LYS A 1 94 ? -10.293 0.581 -19.471 1.00 57.84 94 LYS A C 1
ATOM 783 O O . LYS A 1 94 ? -10.564 1.727 -19.820 1.00 57.84 94 LYS A O 1
ATOM 788 N N . ASP A 1 95 ? -10.805 -0.522 -20.010 1.00 46.56 95 ASP A N 1
ATOM 789 C CA . ASP A 1 95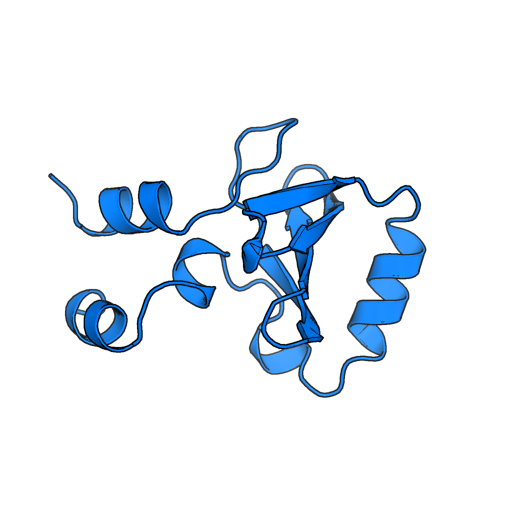 ? -11.876 -0.588 -21.013 1.00 46.56 95 ASP A CA 1
ATOM 790 C C . ASP A 1 95 ? -13.217 -0.917 -20.333 1.00 46.56 95 ASP A C 1
ATOM 792 O O . ASP A 1 95 ? -14.264 -0.429 -20.814 1.00 46.56 95 ASP A O 1
#

Nearest PDB structures (foldseek):
  5zwz-assembly1_A  TM=6.183E-01  e=1.715E+00  Arabidopsis thaliana
  7yqe-assembly2_B  TM=4.895E-01  e=9.714E-01  Homo sapiens
  1jch-assembly1_A  TM=5.767E-01  e=4.422E+00  Escherichia coli str. K-12 substr. W3110
  2b5u-assembly2_C  TM=5.382E-01  e=2.842E+00  Escherichia coli
  4udm-assembly1_B  TM=5.553E-01  e=6.459E+00  Escherichia coli BL21(DE3)

Secondary structure (DSSP, 8-state):
--HHHHHHHHH--B-TTT-PBEEEEEEEETTEEEEEETTT--EEEEETTTTEEEEPS-HHHHHHHHHH-TTHHHHTT-BHHHHHS-HHHHHHS--

Organism: NCBI:txid1073571

Solvent-accessible surface area (backbone atoms only — not comparable to full-atom values): 5428 Å² total; per-residue (Å²): 133,62,67,67,62,52,43,41,72,74,37,40,44,59,33,92,87,78,66,45,63,20,17,31,37,30,73,84,48,102,45,35,32,36,30,32,25,82,85,78,66,48,34,30,41,35,32,62,88,75,72,39,79,42,80,44,97,43,46,68,59,52,51,55,52,24,76,68,36,93,61,20,85,80,42,51,68,40,44,29,21,70,71,63,45,53,71,78,54,56,68,68,72,78,116

pLDDT: mean 83.88, std 9.68, range [46.56, 95.44]

Radius of gyration: 13.19 Å; Cα contacts (8 Å, |Δi|>4): 155; chains: 1; bounding box: 31×25×38 Å